Protein AF-A0A6B0ULY0-F1 (afdb_monomer)

Mean predicted aligned error: 6.41 Å

pLDDT: mean 83.83, std 7.75, range [52.72, 92.81]

InterPro domains:
  IPR008979 Galactose-binding-like domain superfamily [SSF49785] (4-116)

Radius of gyration: 14.45 Å; Cα contacts (8 Å, |Δi|>4): 207; chains: 1; bounding box: 35×27×37 Å

Solvent-accessible surface area (backbone atoms only — not comparable to full-atom values): 7294 Å² total; per-residue (Å²): 123,48,73,66,75,46,100,82,63,84,86,83,70,99,55,32,27,91,69,36,56,88,81,20,18,71,65,27,28,68,66,85,46,89,92,37,32,23,29,38,44,78,93,79,78,92,20,38,49,43,40,32,39,34,34,34,24,42,75,94,37,88,86,53,74,42,81,68,48,75,51,66,55,66,92,61,94,66,93,81,86,81,91,76,89,71,95,63,76,67,72,45,79,45,83,42,74,79,39,36,73,35,95,84,65,35,45,48,42,50,72,61,86,48,74,87

Foldseek 3Di:
DDFPPDDPDDDDDPAFEVNPCPQANPCQQAVPDQVGKHKHYDDDDAKDQAKKWKWFAAPPGPPDIDTQDIDGDDPDPDDDDDDTDDPGDTDDIDIDRPGMPDPVRMHIHRYDTDDD

Organism: Ixodes ricinus (NCBI:txid34613)

Structure (mmCIF, N/CA/C/O backbone):
data_AF-A0A6B0ULY0-F1
#
_entry.id   AF-A0A6B0ULY0-F1
#
loop_
_atom_site.group_PDB
_atom_site.id
_atom_site.type_symbol
_atom_site.label_atom_id
_atom_site.label_alt_id
_atom_site.label_comp_id
_atom_site.label_asym_id
_atom_site.label_entity_id
_atom_site.label_seq_id
_atom_site.pdbx_PDB_ins_code
_atom_site.Cartn_x
_atom_site.Cartn_y
_atom_site.Cartn_z
_atom_site.occupancy
_atom_site.B_iso_or_equiv
_atom_site.auth_seq_id
_atom_site.auth_comp_id
_atom_site.auth_asym_id
_atom_site.auth_atom_id
_atom_site.pdbx_PDB_model_num
ATOM 1 N N . MET A 1 1 ? -1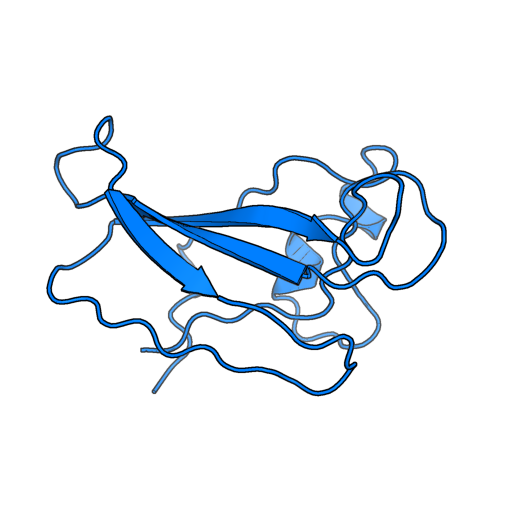7.656 -9.456 -1.526 1.00 62.72 1 MET A N 1
ATOM 2 C CA . MET A 1 1 ? -16.664 -8.460 -1.087 1.00 62.72 1 MET A CA 1
ATOM 3 C C . MET A 1 1 ? -16.626 -7.358 -2.121 1.00 62.72 1 MET A C 1
ATOM 5 O O . MET A 1 1 ? -16.523 -7.667 -3.305 1.00 62.72 1 MET A O 1
ATOM 9 N N . ALA A 1 2 ? -16.790 -6.119 -1.680 1.00 82.62 2 ALA A N 1
ATOM 10 C CA . ALA A 1 2 ? -16.752 -4.923 -2.514 1.00 82.62 2 ALA A CA 1
ATOM 11 C C . ALA A 1 2 ? -15.509 -4.091 -2.165 1.00 82.62 2 ALA A C 1
ATOM 13 O O . ALA A 1 2 ? -14.929 -4.261 -1.093 1.00 82.62 2 ALA A O 1
ATOM 14 N N . SER A 1 3 ? -15.091 -3.204 -3.071 1.00 84.94 3 SER A N 1
ATOM 15 C CA . SER A 1 3 ? -14.034 -2.237 -2.762 1.00 84.94 3 SER A CA 1
ATOM 16 C C . SER A 1 3 ? -14.549 -1.234 -1.730 1.00 84.94 3 SER A C 1
ATOM 18 O O . SER A 1 3 ? -15.603 -0.623 -1.913 1.00 84.94 3 SER A O 1
ATOM 20 N N . LEU A 1 4 ? -13.793 -1.068 -0.648 1.00 86.38 4 LEU A N 1
ATOM 21 C CA . LEU A 1 4 ? -14.019 -0.060 0.384 1.00 86.38 4 LEU A CA 1
ATOM 22 C C . LEU A 1 4 ? -13.414 1.295 -0.006 1.00 86.38 4 LEU A C 1
ATOM 24 O O . LEU A 1 4 ? -13.728 2.306 0.620 1.00 86.38 4 LEU A O 1
ATOM 28 N N . ILE A 1 5 ? -12.568 1.342 -1.041 1.00 85.19 5 ILE A N 1
ATOM 29 C CA . ILE A 1 5 ? -12.028 2.585 -1.595 1.00 85.19 5 ILE A CA 1
ATOM 30 C C . ILE A 1 5 ? -13.084 3.208 -2.526 1.00 85.19 5 ILE A C 1
ATOM 32 O O . ILE A 1 5 ? -13.004 3.121 -3.749 1.00 85.19 5 ILE A O 1
ATOM 36 N N . ALA A 1 6 ? -14.110 3.815 -1.930 1.00 79.00 6 ALA A N 1
ATOM 37 C CA . ALA A 1 6 ? -15.203 4.486 -2.637 1.00 79.00 6 ALA A CA 1
ATOM 38 C C . ALA A 1 6 ? -15.046 6.022 -2.659 1.00 79.00 6 ALA A C 1
ATOM 40 O O . ALA A 1 6 ? -14.137 6.582 -2.034 1.00 79.00 6 ALA A O 1
ATOM 41 N N . GLU A 1 7 ? -15.960 6.713 -3.356 1.00 66.00 7 GLU A N 1
ATOM 42 C CA . GLU A 1 7 ? -16.080 8.179 -3.342 1.00 66.00 7 GLU A CA 1
ATOM 43 C C . GLU A 1 7 ? -16.281 8.683 -1.903 1.00 66.00 7 GLU A C 1
ATOM 45 O O . GLU A 1 7 ? -17.361 8.594 -1.328 1.00 66.00 7 GLU A O 1
ATOM 50 N N . GLY A 1 8 ? -15.206 9.169 -1.285 1.00 75.50 8 GLY A N 1
ATOM 51 C CA . GLY A 1 8 ? -15.194 9.631 0.106 1.00 75.50 8 GLY A CA 1
ATOM 52 C C . GLY A 1 8 ? -13.941 9.213 0.872 1.00 75.50 8 GLY A C 1
ATOM 53 O O . GLY A 1 8 ? -13.534 9.899 1.812 1.00 75.50 8 GLY A O 1
ATOM 54 N N . VAL A 1 9 ? -13.260 8.146 0.438 1.00 84.94 9 VAL A N 1
ATOM 55 C CA . VAL A 1 9 ? -11.992 7.725 1.045 1.00 84.94 9 VAL A CA 1
ATOM 56 C C . VAL A 1 9 ? -10.857 8.632 0.577 1.00 84.94 9 VAL A C 1
ATOM 58 O O . VAL A 1 9 ? -10.501 8.694 -0.598 1.00 84.94 9 VAL A O 1
ATOM 61 N N . LYS A 1 10 ? -10.238 9.346 1.521 1.00 88.38 10 LYS A N 1
ATOM 62 C CA . LYS A 1 10 ? -9.103 10.228 1.229 1.00 88.38 10 LYS A CA 1
ATOM 63 C C . LYS A 1 10 ? -7.787 9.456 1.263 1.00 88.38 10 LYS A C 1
ATOM 65 O O . LYS A 1 10 ? -7.246 9.200 2.336 1.00 88.38 10 LYS A O 1
ATOM 70 N N . ILE A 1 11 ? -7.205 9.211 0.093 1.00 89.19 11 ILE A N 1
ATOM 71 C CA . ILE A 1 11 ? -5.868 8.612 -0.023 1.00 89.19 11 ILE A CA 1
ATOM 72 C C . ILE A 1 11 ? -4.781 9.681 0.158 1.00 89.19 11 ILE A C 1
ATOM 74 O O . ILE A 1 11 ? -4.871 10.814 -0.346 1.00 89.19 11 ILE A O 1
ATOM 78 N N . ARG A 1 12 ? -3.722 9.323 0.886 1.00 89.69 12 ARG A N 1
ATOM 79 C CA . ARG A 1 12 ? -2.480 10.094 1.010 1.00 89.69 12 ARG A CA 1
ATOM 80 C C . ARG A 1 12 ? -1.301 9.148 0.834 1.00 89.69 12 ARG A C 1
ATOM 82 O O . ARG A 1 12 ? -1.360 8.008 1.270 1.00 89.69 12 ARG A O 1
ATOM 89 N N . VAL A 1 13 ? -0.250 9.662 0.218 1.00 88.88 13 VAL A N 1
ATOM 90 C CA . VAL A 1 13 ? 1.033 8.983 0.031 1.00 88.88 13 VAL A CA 1
ATOM 91 C C . VAL A 1 13 ? 2.109 9.824 0.711 1.00 88.88 13 VAL A C 1
ATOM 93 O O . VAL A 1 13 ? 1.943 11.041 0.830 1.00 88.88 13 VAL A O 1
ATOM 96 N N . SER A 1 14 ? 3.166 9.185 1.208 1.00 86.31 14 SER A N 1
ATOM 97 C CA . SER A 1 14 ? 4.261 9.859 1.920 1.00 86.31 14 SER A CA 1
ATOM 98 C C . SER A 1 14 ? 5.129 10.709 0.990 1.00 86.31 14 SER A C 1
ATOM 100 O O . SER A 1 14 ? 5.604 11.767 1.397 1.00 86.31 14 SER A O 1
ATOM 102 N N . SER A 1 15 ? 5.303 10.275 -0.257 1.00 84.69 15 SER A N 1
ATOM 103 C CA . SER A 1 15 ? 6.111 10.949 -1.274 1.00 84.69 15 SER A CA 1
ATOM 104 C C . SER A 1 15 ? 5.580 10.667 -2.683 1.00 84.69 15 SER A C 1
ATOM 106 O O . SER A 1 15 ? 4.700 9.827 -2.878 1.00 84.69 15 SER A O 1
ATOM 108 N N . VAL A 1 16 ? 6.067 11.426 -3.663 1.00 86.19 16 VAL A N 1
ATOM 109 C CA . VAL A 1 16 ? 5.786 11.229 -5.089 1.00 86.19 16 VAL A CA 1
ATOM 110 C C . VAL A 1 16 ? 7.071 11.506 -5.860 1.00 86.19 16 VAL A C 1
ATOM 112 O O . VAL A 1 16 ? 7.717 12.530 -5.612 1.00 86.19 16 VAL A O 1
ATOM 115 N N . LEU A 1 17 ? 7.408 10.631 -6.807 1.00 83.56 17 LEU A N 1
ATOM 116 C CA . LEU A 1 17 ? 8.555 10.768 -7.701 1.00 83.56 17 LEU A CA 1
ATOM 117 C C . LEU A 1 17 ? 8.627 12.173 -8.317 1.00 83.56 17 LEU A C 1
ATOM 119 O O . LEU A 1 17 ? 7.666 12.649 -8.918 1.00 83.56 17 LEU A O 1
ATOM 123 N N . ASN A 1 18 ? 9.773 12.843 -8.152 1.00 82.69 18 ASN A N 1
ATOM 124 C CA . ASN A 1 18 ? 10.037 14.205 -8.638 1.00 82.69 18 ASN A CA 1
ATOM 125 C C . ASN A 1 18 ? 8.989 15.255 -8.219 1.00 82.69 18 ASN A C 1
ATOM 127 O O . ASN A 1 18 ? 8.930 16.335 -8.802 1.00 82.69 18 ASN A O 1
ATOM 131 N N . ARG A 1 19 ? 8.153 14.952 -7.212 1.00 82.62 19 ARG A N 1
ATOM 132 C CA . ARG A 1 19 ? 6.958 15.732 -6.844 1.00 82.62 19 ARG A CA 1
ATOM 133 C C . ARG A 1 19 ? 5.958 15.903 -7.998 1.00 82.62 19 ARG A C 1
ATOM 135 O O . ARG A 1 19 ? 5.071 16.752 -7.908 1.00 82.62 19 ARG A O 1
ATOM 142 N N . ASP A 1 20 ? 6.061 15.089 -9.049 1.00 85.25 20 ASP A N 1
ATOM 143 C CA . ASP A 1 20 ? 5.144 15.116 -10.182 1.00 85.25 20 ASP A CA 1
ATOM 144 C C . ASP A 1 20 ? 3.864 14.354 -9.839 1.00 85.25 20 ASP A C 1
ATOM 146 O O . ASP A 1 20 ? 3.675 13.171 -10.130 1.00 85.25 20 ASP A O 1
ATOM 150 N N . VAL A 1 21 ? 2.956 15.082 -9.195 1.00 85.56 21 VAL A N 1
ATOM 151 C CA . VAL A 1 21 ? 1.640 14.566 -8.829 1.00 85.56 21 VAL A CA 1
ATOM 152 C C . VAL A 1 21 ? 0.820 14.204 -10.063 1.00 85.56 21 VAL A C 1
ATOM 154 O O . VAL A 1 21 ? -0.062 13.373 -9.925 1.00 85.56 21 VAL A O 1
ATOM 157 N N . LYS A 1 22 ? 1.074 14.769 -11.250 1.00 85.69 22 LYS A N 1
ATOM 158 C CA . LYS A 1 22 ? 0.267 14.468 -12.442 1.00 85.69 22 LYS A CA 1
ATOM 159 C C . LYS A 1 22 ? 0.655 13.133 -13.067 1.00 85.69 22 LYS A C 1
ATOM 161 O O . LYS A 1 22 ? -0.246 12.387 -13.427 1.00 85.69 22 LYS A O 1
ATOM 166 N N . GLY A 1 23 ? 1.954 12.853 -13.174 1.00 82.38 23 GLY A N 1
ATOM 167 C CA . GLY A 1 23 ? 2.462 11.632 -13.804 1.00 82.38 23 GLY A CA 1
ATOM 168 C C . GLY A 1 23 ? 2.594 10.426 -12.871 1.00 82.38 23 GLY A C 1
ATOM 169 O O . GLY A 1 23 ? 2.491 9.294 -13.329 1.00 82.38 23 GLY A O 1
ATOM 170 N N . PHE A 1 24 ? 2.827 10.646 -11.570 1.00 81.31 24 PHE A N 1
ATOM 171 C CA . PHE A 1 24 ? 3.170 9.565 -10.628 1.00 81.31 24 PHE A CA 1
ATOM 172 C C . PHE A 1 24 ? 2.414 9.639 -9.302 1.00 81.31 24 PHE A C 1
ATOM 174 O O . PHE A 1 24 ? 2.819 9.040 -8.304 1.00 81.31 24 PHE A O 1
ATOM 181 N N . GLY A 1 25 ? 1.342 10.428 -9.255 1.00 86.06 25 GLY A N 1
ATOM 182 C CA . GLY A 1 25 ? 0.581 10.670 -8.041 1.00 86.06 25 GLY A CA 1
ATOM 183 C C . GLY A 1 25 ? -0.308 9.497 -7.626 1.00 86.06 25 GLY A C 1
ATOM 184 O O . GLY A 1 25 ? -0.556 8.543 -8.357 1.00 86.06 25 GLY A O 1
ATOM 185 N N . LYS A 1 26 ? -0.844 9.607 -6.411 1.00 86.94 26 LYS A N 1
ATOM 186 C CA . LYS A 1 26 ? -1.736 8.617 -5.787 1.00 86.94 26 LYS A CA 1
ATOM 187 C C . LYS A 1 26 ? -3.003 8.293 -6.583 1.00 86.94 26 LYS A C 1
ATOM 189 O O . LYS A 1 26 ? -3.620 7.274 -6.303 1.00 86.94 26 LYS A O 1
ATOM 194 N N . GLN A 1 27 ? -3.425 9.153 -7.514 1.00 85.81 27 GLN A N 1
ATOM 195 C CA . GLN A 1 27 ? -4.589 8.883 -8.360 1.00 85.81 27 GLN A CA 1
ATOM 196 C C . GLN A 1 27 ? -4.411 7.590 -9.167 1.00 85.81 27 GLN A C 1
ATOM 198 O O . GLN A 1 27 ? -5.391 6.883 -9.380 1.00 85.81 27 GLN A O 1
ATOM 203 N N . HIS A 1 28 ? -3.166 7.234 -9.499 1.00 87.31 28 HIS A N 1
ATOM 204 C CA . HIS A 1 28 ? -2.832 6.018 -10.240 1.00 87.31 28 HIS A CA 1
ATOM 205 C C . HIS A 1 28 ? -2.949 4.732 -9.422 1.00 87.31 28 HIS A C 1
ATOM 207 O O . HIS A 1 28 ? -2.885 3.648 -9.975 1.00 87.31 28 HIS A O 1
ATOM 213 N N . LEU A 1 29 ? -3.167 4.817 -8.104 1.00 84.19 29 LEU A N 1
ATOM 214 C CA . LEU A 1 29 ? -3.439 3.630 -7.286 1.00 84.19 29 LEU A CA 1
ATOM 215 C C . LEU A 1 29 ? -4.832 3.040 -7.551 1.00 84.19 29 LEU A C 1
ATOM 217 O O . LEU A 1 29 ? -5.061 1.865 -7.266 1.00 84.19 29 LEU A O 1
ATOM 221 N N . THR A 1 30 ? -5.765 3.871 -8.027 1.00 84.69 30 THR A N 1
ATOM 222 C CA . THR A 1 30 ? -7.210 3.585 -8.040 1.00 84.69 30 THR A CA 1
ATOM 223 C C . THR A 1 30 ? -7.907 3.959 -9.347 1.00 84.69 30 THR A C 1
ATOM 225 O O . THR A 1 30 ? -9.122 3.801 -9.451 1.00 84.69 30 THR A O 1
ATOM 228 N N . ASP A 1 31 ? -7.185 4.472 -10.344 1.00 83.44 31 ASP A N 1
ATOM 229 C CA . ASP A 1 31 ? -7.763 4.945 -11.612 1.00 83.44 31 ASP A CA 1
ATOM 230 C C . ASP A 1 31 ? -8.189 3.818 -12.566 1.00 83.44 31 ASP A C 1
ATOM 232 O O . ASP A 1 31 ? -8.769 4.087 -13.617 1.00 83.44 31 ASP A O 1
ATOM 236 N N . LYS A 1 32 ? -7.971 2.556 -12.169 1.00 81.19 32 LYS A N 1
ATOM 237 C CA . LYS A 1 32 ? -8.286 1.343 -12.941 1.00 81.19 32 LYS A CA 1
ATOM 238 C C . LYS A 1 32 ? -7.526 1.261 -14.270 1.00 81.19 32 LYS A C 1
ATOM 240 O O . LYS A 1 32 ? -7.918 0.467 -15.122 1.00 81.19 32 LYS A O 1
ATOM 245 N N . ASN A 1 33 ? -6.460 2.039 -14.431 1.00 83.00 33 ASN A N 1
ATOM 246 C CA . ASN A 1 33 ? -5.587 1.975 -15.587 1.00 83.00 33 ASN A CA 1
ATOM 247 C C . ASN A 1 33 ? -4.332 1.164 -15.237 1.00 83.00 33 ASN A C 1
ATOM 249 O O . ASN A 1 33 ? -3.581 1.511 -14.330 1.00 83.00 33 ASN A O 1
ATOM 253 N N . GLU A 1 34 ? -4.121 0.058 -15.947 1.00 81.00 34 GLU A N 1
ATOM 254 C CA . GLU A 1 34 ? -3.002 -0.859 -15.693 1.00 81.00 34 GLU A CA 1
ATOM 255 C C . GLU A 1 34 ? -1.657 -0.310 -16.198 1.00 81.00 34 GLU A C 1
ATOM 257 O O . GLU A 1 34 ? -0.606 -0.770 -15.753 1.00 81.00 34 GLU A O 1
ATOM 262 N N . ASP A 1 35 ? -1.683 0.719 -17.052 1.00 81.75 35 ASP A N 1
ATOM 263 C CA . ASP A 1 35 ? -0.486 1.370 -17.598 1.00 81.75 35 ASP A CA 1
ATOM 264 C C . ASP A 1 35 ? 0.069 2.479 -16.685 1.00 81.75 35 ASP A C 1
ATOM 266 O O . ASP A 1 35 ? 1.112 3.074 -16.971 1.00 81.75 35 ASP A O 1
ATOM 270 N N . THR A 1 36 ? -0.616 2.786 -15.581 1.00 83.50 36 THR A N 1
ATOM 271 C CA . THR A 1 36 ? -0.231 3.845 -14.642 1.00 83.50 36 THR A CA 1
ATOM 272 C C . THR A 1 36 ? 0.130 3.290 -13.270 1.00 83.50 36 THR A C 1
ATOM 274 O O . THR A 1 36 ? -0.340 2.236 -12.856 1.00 83.50 36 THR A O 1
ATOM 277 N N . CYS A 1 37 ? 0.990 4.001 -12.539 1.00 79.81 37 CYS A N 1
ATOM 278 C CA . CYS A 1 37 ? 1.393 3.611 -11.190 1.00 79.81 37 CYS A CA 1
ATOM 279 C C . CYS A 1 37 ? 1.745 4.824 -10.323 1.00 79.81 37 CYS A C 1
ATOM 281 O O . CYS A 1 37 ? 2.122 5.891 -10.820 1.00 79.81 37 CYS A O 1
ATOM 283 N N . TRP A 1 38 ? 1.653 4.650 -9.004 1.00 82.38 38 TRP A N 1
ATOM 284 C CA . TRP A 1 38 ? 2.266 5.575 -8.054 1.00 82.38 38 TRP A CA 1
ATOM 285 C C . TRP A 1 38 ? 3.728 5.186 -7.815 1.00 82.38 38 TRP A C 1
ATOM 287 O O . TRP A 1 38 ? 4.037 4.013 -7.599 1.00 82.38 38 TRP A O 1
ATOM 297 N N . ASN A 1 39 ? 4.609 6.190 -7.798 1.00 81.25 39 ASN A N 1
ATOM 298 C CA . ASN A 1 39 ? 6.033 6.031 -7.500 1.00 81.25 39 ASN A CA 1
ATOM 299 C C . ASN A 1 39 ? 6.430 6.903 -6.309 1.00 81.25 39 ASN A C 1
ATOM 301 O O . ASN A 1 39 ? 6.115 8.097 -6.286 1.00 81.25 39 ASN A O 1
ATOM 305 N N . SER A 1 40 ? 7.162 6.334 -5.350 1.00 77.56 40 SER A N 1
ATOM 306 C CA . SER A 1 40 ? 7.553 7.054 -4.135 1.00 77.56 40 SER A CA 1
ATOM 307 C C . SER A 1 40 ? 8.700 8.056 -4.342 1.00 77.56 40 SER A C 1
ATOM 309 O O . SER A 1 40 ? 8.590 9.180 -3.851 1.00 77.56 40 SER A O 1
ATOM 311 N N . ASP A 1 41 ? 9.784 7.685 -5.036 1.00 74.56 41 ASP A N 1
ATOM 312 C CA . ASP A 1 41 ? 10.988 8.514 -5.243 1.00 74.56 41 ASP A CA 1
ATOM 313 C C . ASP A 1 41 ? 11.836 8.026 -6.452 1.00 74.56 41 ASP A C 1
ATOM 315 O O . ASP A 1 41 ? 11.554 6.961 -6.994 1.00 74.56 41 ASP A O 1
ATOM 319 N N . GLN A 1 42 ? 12.822 8.826 -6.901 1.00 62.31 42 GLN A N 1
ATOM 320 C CA . GLN A 1 42 ? 13.687 8.707 -8.108 1.00 62.31 42 GLN A CA 1
ATOM 321 C C . GLN A 1 42 ? 13.587 7.413 -8.958 1.00 62.31 42 GLN A C 1
ATOM 323 O O . GLN A 1 42 ? 13.970 6.330 -8.530 1.00 62.31 42 GLN A O 1
ATOM 328 N N . PHE A 1 43 ? 13.192 7.531 -10.230 1.00 53.81 43 PHE A N 1
ATOM 329 C CA . PHE A 1 43 ? 12.904 6.407 -11.138 1.00 53.81 43 PHE A CA 1
ATOM 330 C C . PHE A 1 43 ? 14.124 5.530 -11.490 1.00 53.81 43 PHE A C 1
ATOM 332 O O . PHE A 1 43 ? 15.008 5.970 -12.226 1.00 53.81 43 PHE A O 1
ATOM 339 N N . GLN A 1 44 ? 14.129 4.263 -11.048 1.00 52.72 44 GLN A N 1
ATOM 340 C CA . GLN A 1 44 ? 14.924 3.175 -11.651 1.00 52.72 44 GLN A CA 1
ATOM 341 C C . GLN A 1 44 ? 14.204 1.810 -11.508 1.00 52.72 44 GLN A C 1
ATOM 343 O O . GLN A 1 44 ? 14.689 0.946 -10.799 1.00 52.72 44 GLN A O 1
ATOM 348 N N . GLY A 1 45 ? 13.075 1.564 -12.178 1.00 58.53 45 GLY A N 1
ATOM 349 C CA . GLY A 1 45 ? 12.517 0.198 -12.283 1.00 58.53 45 GLY A CA 1
ATOM 350 C C . GLY A 1 45 ? 11.487 -0.214 -11.218 1.00 58.53 45 GLY A C 1
ATOM 351 O O . GLY A 1 45 ? 11.213 0.516 -10.270 1.00 58.53 45 GLY A O 1
ATOM 352 N N . GLY A 1 46 ? 10.844 -1.363 -11.456 1.00 61.34 46 GLY A N 1
ATOM 353 C CA . GLY A 1 46 ? 9.739 -1.889 -10.650 1.00 61.34 46 GLY A CA 1
ATOM 354 C C . GLY A 1 46 ? 10.239 -2.541 -9.366 1.00 61.34 46 GLY A C 1
ATOM 355 O O . GLY A 1 46 ? 10.978 -3.521 -9.415 1.00 61.34 46 GLY A O 1
ATOM 356 N N . PHE A 1 47 ? 9.834 -1.993 -8.223 1.00 69.56 47 PHE A N 1
ATOM 357 C CA . PHE A 1 47 ? 10.273 -2.451 -6.909 1.00 69.56 47 PHE A CA 1
ATOM 358 C C . PHE A 1 47 ? 9.093 -2.872 -6.047 1.00 69.56 47 PHE A C 1
ATOM 360 O O . PHE A 1 47 ? 8.125 -2.121 -5.903 1.00 69.56 47 PHE A O 1
ATOM 367 N N . ALA A 1 48 ? 9.214 -4.048 -5.435 1.00 74.69 48 ALA A N 1
ATOM 368 C CA . ALA A 1 48 ? 8.233 -4.608 -4.521 1.00 74.69 48 ALA A CA 1
ATOM 369 C C . ALA A 1 48 ? 8.632 -4.336 -3.062 1.00 74.69 48 ALA A C 1
ATOM 371 O O . ALA A 1 48 ? 9.811 -4.382 -2.694 1.00 74.69 48 ALA A O 1
ATOM 372 N N . GLY A 1 49 ? 7.639 -4.066 -2.212 1.00 8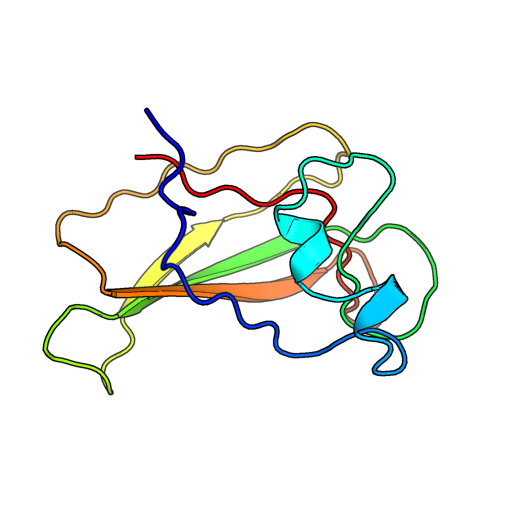1.62 49 GLY A N 1
ATOM 373 C CA . GLY A 1 49 ? 7.826 -4.109 -0.762 1.00 81.62 49 GLY A CA 1
ATOM 374 C C . GLY A 1 49 ? 8.099 -5.545 -0.311 1.00 81.62 49 GLY A C 1
ATOM 375 O O . GLY A 1 49 ? 7.443 -6.459 -0.795 1.00 81.62 49 GLY A O 1
ATOM 376 N N . LYS A 1 50 ? 9.053 -5.742 0.604 1.00 86.00 50 LYS A N 1
ATOM 377 C CA . LYS A 1 50 ? 9.400 -7.063 1.166 1.00 86.00 50 LYS A CA 1
ATOM 378 C C . LYS A 1 50 ? 8.784 -7.287 2.537 1.00 86.00 50 LYS A C 1
ATOM 380 O O . LYS A 1 50 ? 8.215 -8.335 2.804 1.00 86.00 50 LYS A O 1
ATOM 385 N N . GLU A 1 51 ? 8.910 -6.294 3.407 1.00 90.00 51 GLU A N 1
ATOM 386 C CA . GLU A 1 51 ? 8.304 -6.295 4.733 1.00 90.00 51 GLU A CA 1
ATOM 387 C C . GLU A 1 51 ? 7.391 -5.083 4.836 1.00 90.00 51 GLU A C 1
ATOM 389 O O . GLU A 1 51 ? 7.838 -3.933 4.738 1.00 90.00 51 GLU A O 1
ATOM 394 N N . MET A 1 52 ? 6.101 -5.347 5.008 1.00 90.88 52 MET A N 1
ATOM 395 C CA . MET A 1 52 ? 5.078 -4.324 5.104 1.00 90.88 52 MET A CA 1
ATOM 396 C C . MET A 1 52 ? 4.332 -4.451 6.422 1.00 90.88 52 MET A C 1
ATOM 398 O O . MET A 1 52 ? 3.981 -5.544 6.854 1.00 90.88 52 MET A O 1
ATOM 402 N N . HIS A 1 53 ? 4.073 -3.309 7.041 1.00 92.38 53 HIS A N 1
ATOM 403 C CA . HIS A 1 53 ? 3.355 -3.200 8.297 1.00 92.38 53 HIS A CA 1
ATOM 404 C C . HIS A 1 53 ? 2.056 -2.436 8.085 1.00 92.38 53 HIS A C 1
ATOM 406 O O . HIS A 1 53 ? 2.033 -1.409 7.400 1.00 92.38 53 HIS A O 1
ATOM 412 N N . LEU A 1 54 ? 0.974 -2.926 8.678 1.00 92.06 54 LEU A N 1
ATOM 413 C CA . LEU A 1 54 ? -0.309 -2.246 8.675 1.00 92.06 54 LEU A CA 1
ATOM 414 C C . LEU A 1 54 ? -0.581 -1.606 10.013 1.00 92.06 54 LEU A C 1
ATOM 416 O O . LEU A 1 54 ? -0.511 -2.231 11.066 1.00 92.06 54 LEU A O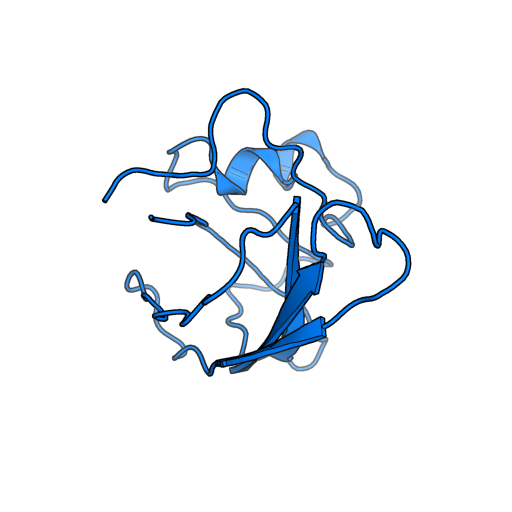 1
ATOM 420 N N . GLU A 1 55 ? -0.991 -0.355 9.933 1.00 92.81 55 GLU A N 1
ATOM 421 C CA . GLU A 1 55 ? -1.419 0.423 11.071 1.00 92.81 55 GLU A CA 1
ATOM 422 C C . GLU A 1 55 ? -2.833 0.925 10.836 1.00 92.81 55 GLU A C 1
ATOM 424 O O . GLU A 1 55 ? -3.193 1.370 9.742 1.00 92.81 55 GLU A O 1
ATOM 429 N N . VAL A 1 56 ? -3.639 0.868 11.884 1.00 92.25 56 VAL A N 1
ATOM 430 C CA . VAL A 1 56 ? -5.037 1.275 11.860 1.00 92.25 56 VAL A CA 1
ATOM 431 C C . VAL A 1 56 ? -5.317 2.290 12.950 1.00 92.25 56 VAL A C 1
ATOM 433 O O . VAL A 1 56 ? -4.656 2.331 13.989 1.00 92.25 56 VAL A O 1
ATOM 436 N N . LYS A 1 57 ? -6.325 3.122 12.708 1.00 91.69 57 LYS A N 1
ATOM 437 C CA . LYS A 1 57 ? -6.908 3.989 13.732 1.00 91.69 57 LYS A CA 1
ATOM 438 C C . LYS A 1 57 ? -8.383 3.677 13.870 1.00 91.69 57 LYS A C 1
ATOM 440 O O . LYS A 1 57 ? -9.060 3.451 12.864 1.00 91.69 57 LYS A O 1
ATOM 445 N N . THR A 1 58 ? -8.872 3.683 15.102 1.00 89.12 58 THR A N 1
ATOM 446 C CA . THR A 1 58 ? -10.286 3.470 15.409 1.00 89.12 58 THR A CA 1
ATOM 447 C C . THR A 1 58 ? -11.033 4.803 15.479 1.00 89.12 58 THR A C 1
ATOM 449 O O . THR A 1 58 ? -10.470 5.806 15.939 1.00 89.12 58 THR A O 1
ATOM 452 N N . PRO A 1 59 ? -12.319 4.839 15.085 1.00 87.12 59 PRO A N 1
ATOM 453 C CA . PRO A 1 59 ? -13.161 6.012 15.280 1.00 87.12 59 PRO A CA 1
ATOM 454 C C . PRO A 1 59 ? -13.150 6.459 16.749 1.00 87.12 59 PRO A C 1
ATOM 456 O O . PRO A 1 59 ? -13.311 5.646 17.655 1.00 87.12 59 PRO A O 1
ATOM 459 N N . GLY A 1 60 ? -12.941 7.755 16.990 1.00 84.31 60 GLY A N 1
ATOM 460 C CA . GLY A 1 60 ? -12.926 8.334 18.340 1.00 84.31 60 GLY A CA 1
ATOM 461 C C . GLY A 1 60 ? -11.563 8.356 19.045 1.00 84.31 60 GLY A C 1
ATOM 462 O O . GLY A 1 60 ? -11.458 8.990 20.090 1.00 84.31 60 GLY A O 1
ATOM 463 N N . GLN A 1 61 ? -10.512 7.750 18.478 1.00 84.56 61 GLN A N 1
ATOM 464 C CA . GLN A 1 61 ? -9.140 7.845 19.003 1.00 84.56 61 GLN A CA 1
ATOM 465 C C . GLN A 1 61 ? -8.138 8.200 17.886 1.00 84.56 61 GLN A C 1
ATOM 467 O O . GLN A 1 61 ? -7.357 7.356 17.453 1.00 84.56 61 GLN A O 1
ATOM 472 N N . PRO A 1 62 ? -8.144 9.449 17.383 1.00 75.94 62 PRO A N 1
ATOM 473 C CA . PRO A 1 62 ? -7.336 9.842 16.224 1.00 75.94 62 PRO A CA 1
ATOM 474 C C . PRO A 1 62 ? -5.820 9.822 16.479 1.00 75.94 62 PRO A C 1
ATOM 476 O O . PRO A 1 62 ? -5.048 9.704 15.522 1.00 75.94 62 PRO A O 1
ATOM 479 N N . ASP A 1 63 ? -5.386 9.917 17.736 1.00 81.62 63 ASP A N 1
ATOM 480 C CA . ASP A 1 63 ? -3.967 9.933 18.110 1.00 81.62 63 ASP A CA 1
ATOM 481 C C . ASP A 1 63 ? -3.411 8.532 18.397 1.00 81.62 63 ASP A C 1
ATOM 483 O O . ASP A 1 63 ? -2.209 8.300 18.257 1.00 81.62 63 ASP A O 1
ATOM 487 N N . ALA A 1 64 ? -4.278 7.566 18.714 1.00 84.44 64 ALA A N 1
ATOM 488 C CA . ALA A 1 64 ? -3.883 6.180 18.919 1.00 84.44 64 ALA A CA 1
ATOM 489 C C . ALA A 1 64 ? -3.755 5.466 17.566 1.00 84.44 64 ALA A C 1
ATOM 491 O O . ALA A 1 64 ? -4.704 5.384 16.788 1.00 84.44 64 ALA A O 1
ATOM 492 N N . THR A 1 65 ? -2.561 4.950 17.279 1.00 88.56 65 THR A N 1
ATOM 493 C CA . THR A 1 65 ? -2.305 4.095 16.114 1.00 88.56 65 THR A CA 1
ATOM 494 C C . THR A 1 65 ? -2.072 2.678 16.616 1.00 88.56 65 THR A C 1
ATOM 496 O O . THR A 1 65 ? -1.178 2.462 17.430 1.00 88.56 65 THR A O 1
ATOM 499 N N . ALA A 1 66 ? -2.884 1.729 16.158 1.00 88.38 66 ALA A N 1
ATOM 500 C CA . ALA A 1 66 ? -2.753 0.320 16.500 1.00 88.38 66 ALA A CA 1
ATOM 501 C C . ALA A 1 66 ? -2.097 -0.447 15.347 1.00 88.38 66 ALA A C 1
ATOM 503 O O . ALA A 1 66 ? -2.367 -0.173 14.179 1.00 88.38 66 ALA A O 1
ATOM 504 N N . SER A 1 67 ? -1.255 -1.424 15.679 1.00 89.75 67 SER A N 1
ATOM 505 C CA . SER A 1 67 ? -0.720 -2.378 14.706 1.00 89.75 67 SER A CA 1
ATOM 506 C C . SER A 1 67 ? -1.810 -3.378 14.316 1.00 89.75 67 SER A C 1
ATOM 508 O O . SER A 1 67 ? -2.402 -4.022 15.180 1.00 89.75 67 SER A O 1
ATOM 510 N N . ALA A 1 68 ? -2.056 -3.507 13.015 1.00 88.50 68 ALA A N 1
ATOM 511 C CA . ALA A 1 68 ? -2.969 -4.477 12.414 1.00 88.50 68 ALA A CA 1
ATOM 512 C C . ALA A 1 68 ? -2.251 -5.742 11.903 1.00 88.50 68 ALA A C 1
ATOM 514 O O . ALA A 1 68 ? -2.914 -6.688 11.478 1.00 88.50 68 ALA A O 1
ATOM 515 N N . GLY A 1 69 ? -0.915 -5.772 11.962 1.00 89.31 69 GLY A N 1
ATOM 516 C CA . GLY A 1 69 ? -0.092 -6.919 11.581 1.00 89.31 69 GLY A CA 1
ATOM 517 C C . GLY A 1 69 ? 0.921 -6.617 10.479 1.00 89.31 69 GLY A C 1
ATOM 518 O O . GLY A 1 69 ? 0.926 -5.540 9.880 1.00 89.31 69 GLY A O 1
ATOM 519 N N . ASP A 1 70 ? 1.783 -7.599 10.231 1.00 91.38 70 ASP A N 1
ATOM 520 C CA . ASP A 1 70 ? 2.803 -7.575 9.185 1.00 91.38 70 ASP A CA 1
ATOM 521 C C . ASP A 1 70 ? 2.402 -8.500 8.027 1.00 91.38 70 ASP A C 1
ATOM 523 O O . ASP A 1 70 ? 1.751 -9.529 8.225 1.00 91.38 70 ASP A O 1
ATOM 527 N N . PHE A 1 71 ? 2.800 -8.139 6.811 1.00 91.69 71 PHE A N 1
ATOM 528 C CA . PHE A 1 71 ? 2.661 -8.977 5.627 1.00 91.69 71 PHE A CA 1
ATOM 529 C C . PHE A 1 71 ? 3.863 -8.815 4.700 1.00 91.69 71 PHE A C 1
ATOM 531 O O . PHE A 1 71 ? 4.564 -7.801 4.714 1.00 91.69 71 PHE A O 1
ATOM 538 N N . TYR A 1 72 ? 4.101 -9.851 3.903 1.00 91.62 72 TYR A N 1
ATOM 539 C CA . TYR A 1 72 ? 5.337 -10.027 3.151 1.00 91.62 72 TYR A CA 1
ATOM 540 C C . TYR A 1 72 ? 4.988 -10.327 1.696 1.00 91.62 72 TYR A C 1
ATOM 542 O O . TYR 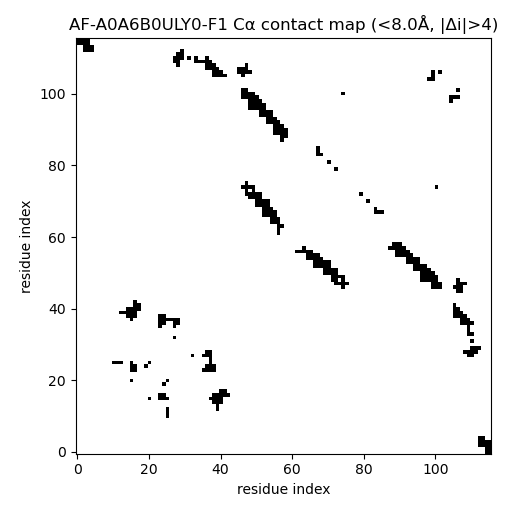A 1 72 ? 4.699 -11.481 1.372 1.00 91.62 72 TYR A O 1
ATOM 550 N N . PRO A 1 73 ? 4.916 -9.304 0.831 1.00 90.06 73 PRO A N 1
ATOM 551 C CA . PRO A 1 73 ? 4.685 -9.529 -0.582 1.00 90.06 73 PRO A CA 1
ATOM 552 C C . PRO A 1 73 ? 5.845 -10.261 -1.240 1.00 90.06 73 PRO A C 1
ATOM 554 O O . PRO A 1 73 ? 7.015 -10.070 -0.907 1.00 90.06 73 PRO A O 1
ATOM 557 N N . GLU A 1 74 ? 5.497 -11.072 -2.226 1.00 88.31 74 GLU A N 1
ATOM 558 C CA . GLU A 1 74 ? 6.456 -11.686 -3.126 1.00 88.31 74 GLU A CA 1
ATOM 559 C C . GLU A 1 74 ? 6.862 -10.687 -4.212 1.00 88.31 74 GLU A C 1
ATOM 561 O O . GLU A 1 74 ? 6.066 -9.839 -4.631 1.00 88.31 74 GLU A O 1
ATOM 566 N N . ASP A 1 75 ? 8.097 -10.815 -4.699 1.00 85.38 75 ASP A N 1
ATOM 567 C CA . ASP A 1 75 ? 8.585 -10.077 -5.865 1.00 85.38 75 ASP A CA 1
ATOM 568 C C . ASP A 1 75 ? 7.951 -10.656 -7.138 1.00 85.38 75 ASP A C 1
ATOM 570 O O . ASP A 1 75 ? 8.518 -11.491 -7.842 1.00 85.38 75 ASP A O 1
ATOM 574 N N . SER A 1 76 ? 6.692 -10.288 -7.351 1.00 83.50 76 SER A N 1
ATOM 575 C CA . SER A 1 76 ? 5.833 -10.800 -8.406 1.00 83.50 76 SER A CA 1
ATOM 576 C C . SER A 1 76 ? 4.924 -9.692 -8.918 1.00 83.50 76 SER A C 1
ATOM 578 O O . SER A 1 76 ? 4.407 -8.877 -8.153 1.00 83.50 76 SER A O 1
ATOM 580 N N . ASN A 1 77 ? 4.690 -9.693 -10.227 1.00 79.62 77 ASN A N 1
ATOM 581 C CA . ASN A 1 77 ? 3.738 -8.804 -10.889 1.00 79.62 77 ASN A CA 1
ATOM 582 C C . ASN A 1 77 ? 2.288 -9.323 -10.829 1.00 79.62 77 ASN A C 1
ATOM 584 O O . ASN A 1 77 ? 1.379 -8.668 -11.339 1.00 79.62 77 ASN A O 1
ATOM 588 N N . VAL A 1 78 ? 2.055 -10.494 -10.229 1.00 86.94 78 VAL A N 1
ATOM 589 C CA . VAL A 1 78 ? 0.711 -11.048 -10.028 1.00 86.94 78 VAL A CA 1
ATOM 590 C C . VAL A 1 78 ? -0.001 -10.287 -8.908 1.00 86.94 78 VAL A C 1
ATOM 592 O O . VAL A 1 78 ? 0.608 -9.916 -7.907 1.00 86.94 78 VAL A O 1
ATOM 595 N N . LEU A 1 79 ? -1.314 -10.077 -9.045 1.00 87.81 79 LEU A N 1
ATOM 596 C CA . LEU A 1 79 ? -2.127 -9.458 -7.998 1.00 87.81 79 LEU A CA 1
ATOM 597 C C . LEU A 1 79 ? -2.127 -10.320 -6.724 1.00 87.81 79 LEU A C 1
ATOM 599 O O . LEU A 1 79 ? -2.693 -11.415 -6.705 1.00 87.81 79 LEU A O 1
ATOM 603 N N . GLN A 1 80 ? -1.558 -9.786 -5.647 1.00 89.94 80 GLN A N 1
ATOM 604 C CA . GLN A 1 80 ? -1.474 -10.444 -4.343 1.00 89.94 80 GLN A CA 1
ATOM 605 C C . GLN A 1 80 ? -2.547 -9.910 -3.383 1.00 89.94 80 GLN A C 1
ATOM 607 O O . GLN A 1 80 ? -2.922 -8.738 -3.438 1.00 89.94 80 GLN A O 1
ATOM 612 N N . ARG A 1 81 ? -3.068 -10.777 -2.504 1.00 91.50 81 ARG A N 1
ATOM 613 C CA . ARG A 1 81 ? -4.087 -10.428 -1.500 1.00 91.50 81 ARG A CA 1
ATOM 614 C C . ARG A 1 81 ? -3.639 -10.877 -0.118 1.00 91.50 81 ARG A C 1
ATOM 616 O O . ARG A 1 81 ? -3.289 -12.038 0.064 1.00 91.50 81 ARG A O 1
ATOM 623 N N . PHE A 1 82 ? -3.743 -9.975 0.852 1.00 91.56 82 PHE A N 1
ATOM 624 C CA . PHE A 1 82 ? -3.374 -10.230 2.242 1.00 91.56 82 PHE A CA 1
ATOM 625 C C . PHE A 1 82 ? -4.622 -10.088 3.122 1.00 91.56 82 PHE A C 1
ATOM 627 O O . PHE A 1 82 ? -5.173 -8.989 3.208 1.00 91.56 82 PHE A O 1
ATOM 634 N N . PRO A 1 83 ? -5.133 -11.181 3.720 1.00 89.25 83 PRO A N 1
ATOM 635 C CA . PRO A 1 83 ? -6.315 -11.117 4.570 1.00 89.25 83 PRO A CA 1
ATOM 636 C C . PRO A 1 83 ? -5.992 -10.413 5.891 1.00 89.25 83 PRO A C 1
ATOM 63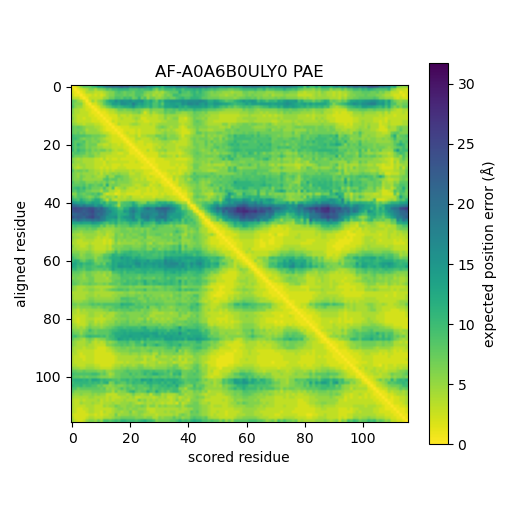8 O O . PRO A 1 83 ? -5.015 -10.746 6.558 1.00 89.25 83 PRO A O 1
ATOM 641 N N . LEU A 1 84 ? -6.850 -9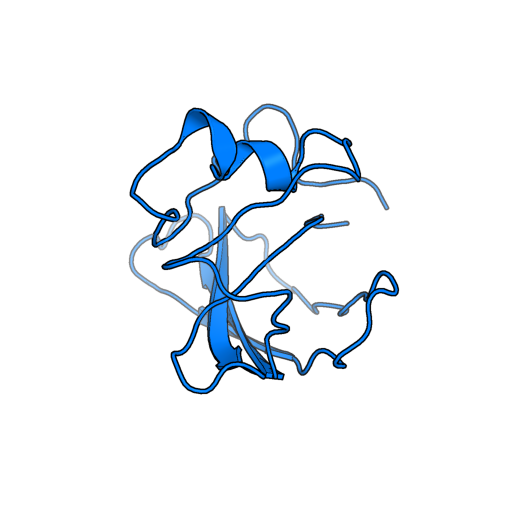.474 6.289 1.00 84.81 84 LEU A N 1
ATOM 642 C CA . LEU A 1 84 ? -6.722 -8.720 7.535 1.00 84.81 84 LEU A CA 1
ATOM 643 C C . LEU A 1 84 ? -7.871 -9.081 8.471 1.00 84.81 84 LEU A C 1
ATOM 645 O O . LEU A 1 84 ? -9.037 -8.982 8.094 1.00 84.81 84 LEU A O 1
ATOM 649 N N . LYS A 1 85 ? -7.546 -9.502 9.696 1.00 83.75 85 LYS A N 1
ATOM 650 C CA . LYS A 1 85 ? -8.543 -9.792 10.732 1.00 83.75 85 LYS A CA 1
ATOM 651 C C . LYS A 1 85 ? -8.804 -8.536 11.549 1.00 83.75 85 LYS A C 1
ATOM 653 O O . LYS A 1 85 ? -7.995 -8.188 12.402 1.00 83.75 85 LYS A O 1
ATOM 658 N N . MET A 1 86 ? -9.906 -7.856 11.256 1.00 82.19 86 MET A N 1
ATOM 659 C CA . MET A 1 86 ? -10.335 -6.666 11.987 1.00 82.19 86 MET A CA 1
ATOM 660 C C . MET A 1 86 ? -11.610 -6.980 12.763 1.00 82.19 86 MET A C 1
ATOM 662 O O . MET A 1 86 ? -12.661 -7.192 12.164 1.00 82.19 86 MET A O 1
ATOM 666 N N . ASP A 1 87 ? -11.513 -6.982 14.091 1.00 80.81 87 ASP A N 1
ATOM 667 C CA . ASP A 1 87 ? -12.663 -7.200 14.982 1.00 80.81 87 ASP A CA 1
ATOM 668 C C . ASP A 1 87 ? -13.398 -5.890 15.318 1.00 80.81 87 ASP A C 1
ATOM 670 O O . ASP A 1 87 ? -14.476 -5.894 15.911 1.00 80.81 87 ASP A O 1
ATOM 674 N N . VAL A 1 88 ? -12.811 -4.751 14.940 1.00 84.00 88 VAL A N 1
ATOM 675 C CA . VAL A 1 88 ? -13.320 -3.408 15.223 1.00 84.00 88 VAL A CA 1
ATOM 676 C C . VAL A 1 88 ? -13.365 -2.558 13.951 1.00 84.00 88 VAL A C 1
ATOM 678 O O . VAL A 1 88 ? -12.501 -2.704 13.082 1.00 84.00 88 VAL A O 1
ATOM 681 N N . PRO A 1 89 ? -14.343 -1.642 13.822 1.00 87.00 89 PRO A N 1
ATOM 682 C CA . PRO A 1 89 ? -14.372 -0.695 12.716 1.00 87.00 89 PRO A CA 1
ATOM 683 C C . PRO A 1 89 ? -13.175 0.262 12.787 1.00 87.00 89 PRO A C 1
ATOM 685 O O . PRO A 1 89 ? -12.799 0.735 13.862 1.00 87.00 89 PRO A O 1
ATOM 688 N N . ILE A 1 90 ? -12.606 0.585 11.626 1.00 88.94 90 ILE A N 1
ATOM 689 C CA . ILE A 1 90 ? -11.437 1.464 11.490 1.00 88.94 90 ILE A CA 1
ATOM 690 C C . ILE A 1 90 ? -11.796 2.730 10.704 1.00 88.94 90 ILE A C 1
ATOM 692 O O . ILE A 1 90 ? -12.617 2.695 9.790 1.00 88.94 90 ILE A O 1
ATOM 696 N N . SER A 1 91 ? -11.170 3.856 11.044 1.00 89.06 91 SER A N 1
ATOM 697 C CA . SER A 1 91 ? -11.310 5.131 10.324 1.00 89.06 91 SER A CA 1
ATOM 698 C C . SER A 1 91 ? -10.151 5.401 9.368 1.00 89.06 91 SER A C 1
ATOM 700 O O . SER A 1 91 ? -10.291 6.153 8.404 1.00 89.06 91 SER A O 1
ATOM 7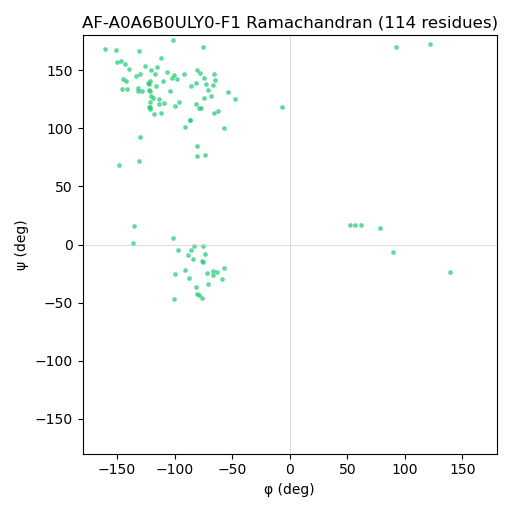02 N N . ASN A 1 92 ? -8.979 4.824 9.643 1.00 90.62 92 ASN A N 1
ATOM 703 C CA . ASN A 1 92 ? -7.777 5.026 8.847 1.00 90.62 92 ASN A CA 1
ATOM 704 C C . ASN A 1 92 ? -6.994 3.726 8.741 1.00 90.62 92 ASN A C 1
ATOM 706 O O . ASN A 1 92 ? -6.841 3.012 9.728 1.00 90.62 92 ASN A O 1
ATOM 710 N N . LEU A 1 93 ? -6.451 3.498 7.550 1.00 91.31 93 LEU A N 1
ATOM 711 C CA . LEU A 1 93 ? -5.513 2.432 7.240 1.00 91.31 93 LEU A CA 1
ATOM 712 C C . LEU A 1 93 ? -4.224 3.083 6.735 1.00 91.31 93 LEU A C 1
ATOM 714 O O . LEU A 1 93 ? -4.266 3.920 5.828 1.00 91.31 93 LEU A O 1
ATOM 718 N N . ARG A 1 94 ? -3.088 2.724 7.325 1.00 92.25 94 ARG A N 1
ATOM 719 C CA . ARG A 1 94 ? -1.758 3.149 6.896 1.00 92.25 94 ARG A CA 1
ATOM 720 C C . ARG A 1 94 ? -0.939 1.908 6.575 1.00 92.25 94 ARG A C 1
ATOM 722 O O . ARG A 1 94 ? -0.759 1.035 7.414 1.00 92.25 94 ARG A O 1
ATOM 729 N N . ILE A 1 95 ? -0.456 1.859 5.342 1.00 92.12 95 ILE A N 1
ATOM 730 C CA . ILE A 1 95 ? 0.463 0.835 4.864 1.00 92.12 95 ILE A CA 1
ATOM 731 C C . ILE A 1 95 ? 1.873 1.408 4.984 1.00 92.12 95 ILE A C 1
ATOM 733 O O . ILE A 1 95 ? 2.159 2.468 4.424 1.00 92.12 95 ILE A O 1
ATOM 737 N N . VAL A 1 96 ? 2.741 0.723 5.719 1.00 91.25 96 VAL A N 1
ATOM 738 C CA . VAL A 1 96 ? 4.128 1.125 5.945 1.00 91.25 96 VAL A CA 1
ATOM 739 C C . VAL A 1 96 ? 5.050 0.113 5.286 1.00 91.25 96 VAL A C 1
ATOM 741 O O . VAL A 1 96 ? 5.033 -1.066 5.618 1.00 91.25 96 VAL A O 1
ATOM 744 N N . PHE A 1 97 ? 5.879 0.586 4.364 1.00 89.56 97 PHE A N 1
ATOM 745 C CA . PHE A 1 97 ? 6.921 -0.213 3.728 1.00 89.56 97 PHE A CA 1
ATOM 746 C C . PHE A 1 97 ? 8.174 -0.140 4.605 1.00 89.56 97 PHE A C 1
ATOM 748 O O . PHE A 1 97 ? 8.803 0.915 4.672 1.00 89.56 97 PHE A O 1
ATOM 755 N N . ARG A 1 98 ? 8.512 -1.223 5.316 1.00 88.81 98 ARG A N 1
ATOM 756 C CA . ARG A 1 98 ? 9.725 -1.286 6.153 1.00 88.81 98 ARG A CA 1
ATOM 757 C C . ARG A 1 98 ? 10.964 -1.603 5.322 1.00 88.81 98 ARG A C 1
ATOM 759 O O . ARG A 1 98 ? 12.033 -1.064 5.590 1.00 88.81 98 ARG A O 1
ATOM 766 N N . SER A 1 99 ? 10.818 -2.459 4.312 1.00 87.06 99 SER A N 1
ATOM 767 C CA . SER A 1 99 ? 11.893 -2.809 3.381 1.00 87.06 99 SER A CA 1
ATOM 768 C C . SER A 1 99 ? 11.366 -3.084 1.970 1.00 87.06 99 SER A C 1
ATOM 770 O O . SER A 1 99 ? 10.190 -3.403 1.778 1.00 87.06 99 SER A O 1
ATOM 772 N N . SER A 1 100 ? 12.248 -2.963 0.976 1.00 85.25 100 SER A N 1
ATOM 773 C CA . SER A 1 100 ? 11.962 -3.137 -0.454 1.00 85.25 100 SER A CA 1
ATOM 774 C C . SER A 1 100 ? 12.965 -4.069 -1.139 1.00 85.25 100 SER A C 1
ATOM 776 O O . SER A 1 100 ? 14.031 -4.380 -0.599 1.00 85.25 100 SER A O 1
ATOM 778 N N . THR A 1 101 ? 12.646 -4.516 -2.355 1.00 83.31 101 THR A N 1
ATOM 779 C CA . THR A 1 101 ? 13.624 -5.129 -3.271 1.00 83.31 101 THR A CA 1
ATOM 780 C C . THR A 1 101 ? 14.671 -4.128 -3.751 1.00 83.31 101 THR A C 1
ATOM 782 O O . THR A 1 101 ? 15.805 -4.522 -4.012 1.00 83.31 101 THR A O 1
ATOM 785 N N . ASP A 1 102 ? 14.331 -2.840 -3.768 1.00 81.56 102 ASP A N 1
ATOM 786 C CA . ASP A 1 102 ? 15.269 -1.752 -4.014 1.00 81.56 102 ASP A CA 1
ATOM 787 C C . ASP A 1 102 ? 16.217 -1.502 -2.835 1.00 81.56 102 ASP A C 1
ATOM 789 O O . ASP A 1 102 ? 15.774 -1.423 -1.688 1.00 81.56 102 ASP A O 1
ATOM 793 N N . MET A 1 103 ? 17.498 -1.265 -3.123 1.00 74.25 103 MET A N 1
ATOM 794 C CA . MET A 1 103 ? 18.497 -0.880 -2.116 1.00 74.25 103 MET A CA 1
ATOM 795 C C . MET A 1 103 ? 18.389 0.588 -1.674 1.00 74.25 103 MET A C 1
ATOM 797 O O . MET A 1 103 ? 18.968 0.954 -0.655 1.00 74.25 103 MET A O 1
ATOM 801 N N . PHE A 1 104 ? 17.644 1.422 -2.407 1.00 75.88 104 PHE A N 1
ATOM 802 C CA . PHE A 1 104 ? 17.418 2.833 -2.073 1.00 75.88 104 PHE A CA 1
ATOM 803 C C . PHE A 1 104 ? 16.048 3.094 -1.424 1.00 75.88 104 PHE A C 1
ATOM 805 O O . PHE A 1 104 ? 15.707 4.245 -1.162 1.00 75.88 104 PHE A O 1
ATOM 812 N N . GLY A 1 105 ? 15.270 2.045 -1.130 1.00 73.44 105 GLY A N 1
ATOM 813 C CA . GLY A 1 105 ? 13.986 2.172 -0.432 1.00 73.44 105 GLY A CA 1
ATOM 814 C C . GLY A 1 105 ? 12.814 2.634 -1.304 1.00 73.44 105 GLY A C 1
ATOM 815 O O . GLY A 1 105 ? 11.785 3.053 -0.769 1.00 73.44 105 GLY A O 1
ATOM 816 N N . ARG A 1 106 ? 12.942 2.610 -2.636 1.00 81.38 106 ARG A N 1
ATOM 817 C CA . ARG A 1 106 ? 11.870 3.034 -3.546 1.00 81.38 106 ARG A CA 1
ATOM 818 C C . ARG A 1 106 ? 10.798 1.968 -3.682 1.00 81.38 106 ARG A C 1
ATOM 820 O O . ARG A 1 106 ? 11.072 0.771 -3.654 1.00 81.38 106 ARG A O 1
ATOM 827 N N . ILE A 1 107 ? 9.571 2.438 -3.874 1.00 83.25 107 ILE A N 1
ATOM 828 C CA . ILE A 1 107 ? 8.377 1.611 -3.998 1.00 83.25 107 ILE A CA 1
ATOM 829 C C . ILE A 1 107 ? 7.592 2.066 -5.221 1.00 83.25 107 ILE A C 1
ATOM 831 O O . ILE A 1 107 ? 7.352 3.265 -5.407 1.00 83.25 107 ILE A O 1
ATOM 835 N N . VAL A 1 108 ? 7.156 1.088 -6.012 1.00 83.56 108 VAL A N 1
ATOM 836 C CA . VAL A 1 108 ? 6.230 1.283 -7.126 1.00 83.56 108 VAL A CA 1
ATOM 837 C C . VAL A 1 108 ? 4.981 0.461 -6.848 1.00 83.56 108 VAL A C 1
ATOM 839 O O . VAL A 1 108 ? 5.065 -0.738 -6.596 1.00 83.56 108 VAL A O 1
ATOM 842 N N . LEU A 1 109 ? 3.813 1.099 -6.881 1.00 84.94 109 LEU A N 1
ATOM 843 C CA . LEU A 1 109 ? 2.531 0.408 -6.748 1.00 84.94 109 LEU A CA 1
ATOM 844 C C . LEU A 1 109 ? 1.672 0.697 -7.969 1.00 84.94 109 LEU A C 1
ATOM 846 O O . LEU A 1 109 ? 1.297 1.842 -8.220 1.00 84.94 109 LEU A O 1
ATOM 850 N N . TYR A 1 110 ? 1.336 -0.367 -8.686 1.00 83.94 110 TYR A N 1
ATOM 851 C CA . TYR A 1 110 ? 0.467 -0.315 -9.859 1.00 83.94 110 TYR A CA 1
ATOM 852 C C . TYR A 1 110 ? -1.005 -0.273 -9.470 1.00 83.94 110 TYR A C 1
ATOM 854 O O . TYR A 1 110 ? -1.783 0.486 -10.027 1.00 83.94 110 TYR A O 1
ATOM 862 N N . LYS A 1 111 ? -1.397 -1.087 -8.486 1.00 84.69 111 LYS A N 1
ATOM 863 C CA . LYS A 1 111 ? -2.795 -1.223 -8.091 1.00 84.69 111 LYS A CA 1
ATOM 864 C C . LYS A 1 111 ? -2.910 -1.464 -6.600 1.00 84.69 111 LYS A C 1
ATOM 866 O O . LYS A 1 111 ? -2.213 -2.314 -6.050 1.00 84.69 111 LYS A O 1
ATOM 871 N N . LEU A 1 112 ? -3.822 -0.739 -5.965 1.00 89.00 112 LEU A N 1
ATOM 872 C CA . LEU A 1 112 ? -4.177 -0.935 -4.568 1.00 89.00 112 LEU A CA 1
ATOM 873 C C . LEU A 1 112 ? -5.694 -0.992 -4.440 1.00 89.00 112 LEU A C 1
ATOM 875 O O . LEU A 1 112 ? -6.401 -0.124 -4.945 1.00 89.00 112 LEU A O 1
ATOM 879 N N . ASP A 1 113 ? -6.181 -1.995 -3.719 1.00 89.50 113 ASP A N 1
ATOM 880 C CA . ASP A 1 113 ? -7.580 -2.076 -3.328 1.00 89.50 113 ASP A CA 1
ATOM 881 C C . ASP A 1 113 ? -7.689 -2.587 -1.890 1.00 89.50 113 ASP A C 1
ATOM 883 O O . ASP A 1 113 ? -6.835 -3.339 -1.415 1.00 89.50 113 ASP A O 1
ATOM 887 N N . VAL A 1 114 ? -8.746 -2.171 -1.202 1.00 88.75 114 VAL A N 1
ATOM 888 C CA . VAL A 1 114 ? -9.113 -2.661 0.127 1.00 88.75 114 VAL A CA 1
ATOM 889 C C . VAL A 1 114 ? -10.510 -3.239 -0.002 1.00 88.75 114 VAL A C 1
ATOM 891 O O . VAL A 1 114 ? -11.442 -2.518 -0.342 1.00 88.75 114 VAL A O 1
ATOM 894 N N . ILE A 1 115 ? -10.649 -4.537 0.254 1.00 89.12 115 ILE A N 1
ATOM 895 C CA . ILE A 1 115 ? -11.902 -5.271 0.062 1.00 89.12 115 ILE A CA 1
ATOM 896 C C . ILE A 1 115 ? -12.511 -5.679 1.404 1.00 89.12 115 ILE A C 1
ATOM 898 O O . ILE A 1 115 ? -11.785 -6.081 2.313 1.00 89.12 115 ILE A O 1
ATOM 902 N N . GLY A 1 116 ? -13.838 -5.590 1.503 1.00 82.25 116 GLY A N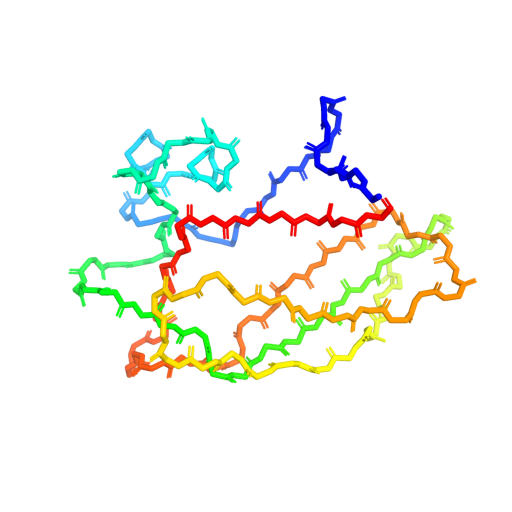 1
ATOM 903 C CA . GLY A 1 116 ? -14.624 -5.967 2.681 1.00 82.25 116 GLY A CA 1
ATOM 904 C C . GLY A 1 116 ? -16.066 -6.312 2.351 1.00 82.25 116 GLY A C 1
ATOM 905 O O . GLY A 1 116 ? -16.452 -6.242 1.155 1.00 82.25 116 GLY A O 1
#

Secondary structure (DSSP, 8-state):
--BS--TT-----S--GGG-HHHHSGGGGTS--TT--EE-SS--S---EEEEEEEEE-TT-SS--EEEEEE---S-SS--------SS--SEEEEEEEEESSTT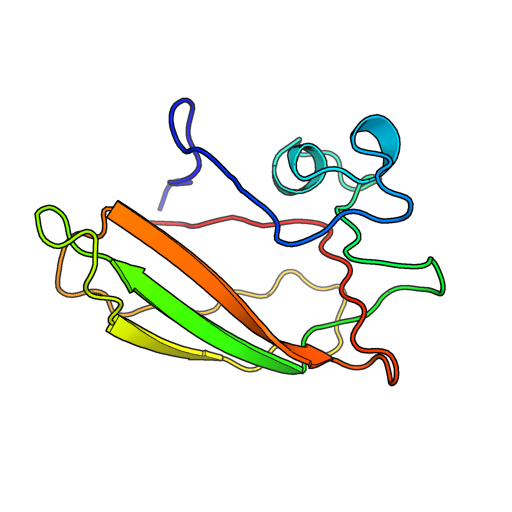---EES----B-

Sequence (116 aa):
MASLIAEGVKIRVSSVLNRDVKGFGKQHLTDKNEDTCWNSDQFQGGFAGKEMHLEVKTPGQPDATASAGDFYPEDSNVLQRFPLKMDVPISNLRIVFRSSTDMFGRIVLYKLDVIG

Nearest PDB structures (foldseek):
  1tvg-assembly1_A  TM=6.072E-01  e=4.096E-02  Homo sapiens
  4dxt-assembly1_A  TM=7.225E-01  e=1.255E+00  Homo sapiens
  8ruy-assembly1_R  TM=5.956E-01  e=1.051E+00  Chlamydomonas reinhardtii
  8s0a-assembly1_5  TM=4.510E-01  e=2.134E+00  Homo sapiens
  7p2q-assembly1_B  TM=3.758E-01  e=5.486E+00  Homo sapiens